Protein AF-A0A496WCM7-F1 (afdb_monomer_lite)

Foldseek 3Di:
DLVCCVVDPLLVLLLVLLVLLLVLLVQCVVCVVPVVSNVVSCVSNVVSVVVNVVSVLSVLPVPDDDPCSVVSVVVVVVVVVVCVVVLVVQQVVLCVVPNPCRNSVSSCVVSVVSNVVSVVVVVD

Radius of gyration: 15.94 Å; chains: 1; bounding box: 38×30×43 Å

Structure (mmCIF, N/CA/C/O backbone):
data_AF-A0A496WCM7-F1
#
_entry.id   AF-A0A496WCM7-F1
#
loop_
_atom_site.group_PDB
_atom_site.id
_atom_site.type_symbol
_atom_site.label_atom_id
_atom_site.label_alt_id
_atom_site.label_comp_id
_atom_site.label_asym_id
_atom_site.label_entity_id
_atom_site.label_seq_id
_atom_site.pdbx_PDB_ins_code
_atom_site.Cartn_x
_atom_site.Cartn_y
_atom_site.Cartn_z
_atom_site.occupancy
_atom_site.B_iso_or_equiv
_atom_site.auth_seq_id
_atom_site.auth_comp_id
_atom_site.auth_asym_id
_atom_site.auth_atom_id
_atom_site.pdbx_PDB_model_num
ATOM 1 N N . VAL A 1 1 ? -5.088 10.799 4.433 1.00 77.31 1 VAL A N 1
ATOM 2 C CA . VAL A 1 1 ? -5.758 9.475 4.399 1.00 77.31 1 VAL A CA 1
ATOM 3 C C . VAL A 1 1 ? -6.848 9.360 5.454 1.00 77.31 1 VAL A C 1
ATOM 5 O O . VAL A 1 1 ? -7.974 9.128 5.047 1.00 77.31 1 VAL A O 1
ATOM 8 N N . GLY A 1 2 ? -6.568 9.598 6.746 1.00 78.38 2 GLY A N 1
ATOM 9 C CA . GLY A 1 2 ? -7.588 9.544 7.815 1.00 78.38 2 GLY A CA 1
ATOM 10 C C . GLY A 1 2 ? -8.866 10.324 7.484 1.00 78.38 2 GLY A C 1
ATOM 11 O O . GLY A 1 2 ? -9.921 9.727 7.353 1.00 78.38 2 GLY A O 1
ATOM 12 N N . TRP A 1 3 ? -8.736 11.605 7.121 1.00 84.94 3 TRP A N 1
ATOM 13 C CA . TRP A 1 3 ? -9.872 12.424 6.668 1.00 84.94 3 TRP A CA 1
ATOM 14 C C . TRP A 1 3 ? -10.697 11.809 5.519 1.00 84.94 3 TRP A C 1
ATOM 16 O O . TRP A 1 3 ? -11.914 11.954 5.477 1.00 84.94 3 TRP A O 1
ATOM 26 N N . ALA A 1 4 ? -10.049 11.122 4.571 1.00 79.12 4 ALA A N 1
ATOM 27 C CA . ALA A 1 4 ? -10.751 10.484 3.459 1.00 79.12 4 ALA A CA 1
ATOM 28 C C . ALA A 1 4 ? -11.490 9.219 3.917 1.00 79.12 4 ALA A C 1
ATOM 30 O O . ALA A 1 4 ? -12.604 8.978 3.469 1.00 79.12 4 ALA A O 1
ATOM 31 N N . VAL A 1 5 ? -10.896 8.441 4.826 1.00 82.19 5 VAL A N 1
ATOM 32 C CA . VAL A 1 5 ? -11.540 7.274 5.450 1.00 82.19 5 VAL A CA 1
ATOM 33 C C . VAL A 1 5 ? -12.747 7.691 6.294 1.00 82.19 5 VAL A C 1
ATOM 35 O O . VAL A 1 5 ? -13.735 6.965 6.318 1.00 82.19 5 VAL A O 1
ATOM 38 N N . ASP A 1 6 ? -12.688 8.866 6.924 1.00 83.25 6 ASP A N 1
ATOM 39 C CA . ASP A 1 6 ? -13.772 9.390 7.759 1.00 83.25 6 ASP A CA 1
ATOM 40 C C . ASP A 1 6 ? -14.943 9.945 6.929 1.00 83.25 6 ASP A C 1
ATOM 42 O O . ASP A 1 6 ? -16.092 9.908 7.369 1.00 83.25 6 ASP A O 1
ATOM 46 N N . ARG A 1 7 ? -14.670 10.473 5.724 1.00 84.38 7 ARG A N 1
ATOM 47 C CA . ARG A 1 7 ? -15.673 11.160 4.886 1.00 84.38 7 ARG A CA 1
ATOM 48 C C . ARG A 1 7 ? -16.230 10.316 3.736 1.00 84.38 7 ARG A C 1
ATOM 50 O O . ARG A 1 7 ? -17.327 10.599 3.258 1.00 84.38 7 ARG A O 1
ATOM 57 N N . PHE A 1 8 ? -15.491 9.312 3.272 1.00 85.25 8 PHE A N 1
ATOM 58 C CA . PHE A 1 8 ? -15.890 8.422 2.178 1.00 85.25 8 PHE A CA 1
ATOM 59 C C . PHE A 1 8 ? -16.061 6.979 2.664 1.00 85.25 8 PHE A C 1
ATOM 61 O O . PHE A 1 8 ? -15.720 6.632 3.790 1.00 85.25 8 PHE A O 1
ATOM 68 N N . ASP A 1 9 ? -16.571 6.100 1.795 1.00 84.12 9 ASP A N 1
ATOM 69 C CA . ASP A 1 9 ? -16.591 4.664 2.081 1.00 84.12 9 ASP A CA 1
ATOM 70 C C . ASP A 1 9 ? -15.156 4.149 2.259 1.00 84.12 9 ASP A C 1
ATOM 72 O O . ASP A 1 9 ? -14.365 4.067 1.314 1.00 84.12 9 ASP A O 1
ATOM 76 N N . ARG A 1 10 ? -14.842 3.779 3.498 1.00 83.81 10 ARG A N 1
ATOM 77 C CA . ARG A 1 10 ? -13.550 3.259 3.944 1.00 83.81 10 ARG A CA 1
ATOM 78 C C . ARG A 1 10 ? -13.001 2.123 3.076 1.00 83.81 10 ARG A C 1
ATOM 80 O O . ARG A 1 10 ? -11.797 2.075 2.836 1.00 83.81 10 ARG A O 1
ATOM 87 N N . HIS A 1 11 ? -13.857 1.238 2.559 1.00 85.06 11 HIS A N 1
ATOM 88 C CA . HIS A 1 11 ? -13.411 0.136 1.706 1.00 85.06 11 HIS A CA 1
ATOM 89 C C . HIS A 1 11 ? -12.994 0.640 0.321 1.00 85.06 11 HIS A C 1
ATOM 91 O O . HIS A 1 11 ? -11.988 0.182 -0.219 1.00 85.06 11 HIS A O 1
ATOM 97 N N . LYS A 1 12 ? -13.699 1.640 -0.222 1.00 86.19 12 LYS A N 1
ATOM 98 C CA . LYS A 1 12 ? -13.326 2.288 -1.491 1.00 86.19 12 LYS A CA 1
ATOM 99 C C . LYS A 1 12 ? -12.037 3.093 -1.356 1.00 86.19 12 LYS A C 1
ATOM 101 O O . LYS A 1 12 ? -11.229 3.090 -2.279 1.00 86.19 12 LYS A O 1
ATOM 106 N N . VAL A 1 13 ? -11.811 3.733 -0.206 1.00 89.31 13 VAL A N 1
ATOM 107 C CA . VAL A 1 13 ? -10.550 4.440 0.075 1.00 89.31 13 VAL A CA 1
ATOM 108 C C . VAL A 1 13 ? -9.376 3.461 0.116 1.00 89.31 13 VAL A C 1
ATOM 110 O O . VAL A 1 13 ? -8.365 3.711 -0.535 1.00 89.31 13 VAL A O 1
ATOM 113 N N . ILE A 1 14 ? -9.516 2.323 0.807 1.00 88.25 14 ILE A N 1
ATOM 114 C CA . ILE A 1 14 ? -8.482 1.273 0.830 1.00 88.25 14 ILE A CA 1
ATOM 115 C C . ILE A 1 14 ? -8.229 0.719 -0.575 1.00 88.25 14 ILE A C 1
ATOM 117 O O . ILE A 1 14 ? -7.074 0.601 -0.978 1.00 88.25 14 ILE A O 1
ATOM 121 N N . ALA A 1 15 ? -9.285 0.421 -1.340 1.00 88.31 15 ALA A N 1
ATOM 122 C CA . ALA A 1 15 ? -9.147 -0.053 -2.715 1.00 88.31 15 ALA A CA 1
ATOM 123 C C . ALA A 1 15 ? -8.423 0.975 -3.602 1.00 88.31 15 ALA A C 1
ATOM 125 O O . ALA A 1 15 ? -7.528 0.608 -4.358 1.00 88.31 15 ALA A O 1
ATOM 126 N N . GLY A 1 16 ? -8.755 2.262 -3.470 1.00 90.50 16 GLY A N 1
ATOM 127 C CA . GLY A 1 16 ? -8.084 3.346 -4.187 1.00 90.50 16 GLY A CA 1
ATOM 128 C C . GLY A 1 16 ? -6.599 3.457 -3.839 1.00 90.50 16 GLY A C 1
ATOM 129 O O . GLY A 1 16 ? -5.774 3.571 -4.740 1.00 90.50 16 GLY A O 1
ATOM 130 N N . LEU A 1 17 ? -6.240 3.360 -2.554 1.00 90.62 17 LEU A N 1
ATOM 131 C CA . LEU A 1 17 ? -4.838 3.355 -2.121 1.00 90.62 17 LEU A CA 1
ATOM 132 C C . LEU A 1 17 ? -4.079 2.147 -2.678 1.00 90.62 17 LEU A C 1
ATOM 134 O O . LEU A 1 17 ? -2.998 2.318 -3.227 1.00 90.62 17 LEU A O 1
ATOM 138 N N . ALA A 1 18 ? -4.663 0.949 -2.613 1.00 88.19 18 ALA A N 1
ATOM 139 C CA . ALA A 1 18 ? -4.041 -0.257 -3.154 1.00 88.19 18 ALA A CA 1
ATOM 140 C C . ALA A 1 18 ? -3.838 -0.174 -4.681 1.00 88.19 18 ALA A C 1
ATOM 142 O O . ALA A 1 18 ? -2.773 -0.533 -5.183 1.00 88.19 18 ALA A O 1
ATOM 143 N N . LEU A 1 19 ? -4.810 0.373 -5.422 1.00 89.12 19 LEU A N 1
ATOM 144 C CA . LEU A 1 19 ? -4.671 0.627 -6.861 1.00 89.12 19 LEU A CA 1
ATOM 145 C C . LEU A 1 19 ? -3.568 1.648 -7.161 1.00 89.12 19 LEU A C 1
ATOM 147 O O . LEU A 1 19 ? -2.755 1.433 -8.059 1.00 89.12 19 LEU A O 1
ATOM 151 N N . LEU A 1 20 ? -3.505 2.742 -6.401 1.00 91.00 20 LEU A N 1
ATOM 152 C CA . LEU A 1 20 ? -2.449 3.743 -6.549 1.00 91.00 20 LEU A CA 1
ATOM 153 C C . LEU A 1 20 ? -1.065 3.158 -6.226 1.00 91.00 20 LEU A C 1
ATOM 155 O O . LEU A 1 20 ? -0.103 3.479 -6.924 1.00 91.00 20 LEU A O 1
ATOM 159 N N . SER A 1 21 ? -0.959 2.253 -5.249 1.00 88.25 21 SER A N 1
ATOM 160 C CA . SER A 1 21 ? 0.273 1.502 -4.984 1.00 88.25 21 SER A CA 1
ATOM 161 C C . SER A 1 21 ? 0.677 0.645 -6.187 1.00 88.25 21 SER A C 1
ATOM 163 O O . SER A 1 21 ? 1.830 0.726 -6.607 1.00 88.25 21 SER A O 1
ATOM 165 N N . MET A 1 22 ? -0.253 -0.084 -6.819 1.00 86.88 22 MET A N 1
ATOM 166 C CA . MET A 1 22 ? 0.041 -0.855 -8.044 1.00 86.88 22 MET A CA 1
ATOM 167 C C . MET A 1 22 ? 0.548 0.043 -9.178 1.00 86.88 22 MET A C 1
ATOM 169 O O . MET A 1 22 ? 1.558 -0.265 -9.813 1.00 86.88 22 MET A O 1
ATOM 173 N N . ILE A 1 23 ? -0.118 1.181 -9.401 1.00 89.06 23 ILE A N 1
ATOM 174 C CA . ILE A 1 23 ? 0.289 2.165 -10.413 1.00 89.06 23 ILE A CA 1
ATOM 175 C C . ILE A 1 23 ? 1.692 2.694 -10.103 1.00 89.06 23 ILE A C 1
ATOM 177 O O . ILE A 1 23 ? 2.517 2.795 -11.010 1.00 89.06 23 ILE A O 1
ATOM 181 N N . SER A 1 24 ? 1.992 2.978 -8.833 1.00 87.25 24 SER A N 1
ATOM 182 C CA . SER A 1 24 ? 3.313 3.463 -8.427 1.00 87.25 24 SER A CA 1
ATOM 183 C C . SER A 1 24 ? 4.420 2.443 -8.697 1.00 87.25 24 SER A C 1
ATOM 185 O O . SER A 1 24 ? 5.496 2.826 -9.147 1.00 87.25 24 SER A O 1
ATOM 187 N N . THR A 1 25 ? 4.157 1.142 -8.525 1.00 85.12 25 THR A N 1
ATOM 188 C CA . THR A 1 25 ? 5.142 0.094 -8.824 1.00 85.12 25 THR A CA 1
ATOM 189 C C . THR A 1 25 ? 5.446 0.005 -10.319 1.00 85.12 25 THR A C 1
ATOM 191 O O . THR A 1 25 ? 6.607 -0.122 -10.706 1.00 85.12 25 THR A O 1
ATOM 194 N N . VAL A 1 26 ? 4.425 0.127 -11.172 1.00 84.62 26 VAL A N 1
ATOM 195 C CA . VAL A 1 26 ? 4.618 0.169 -12.632 1.00 84.62 26 VAL A CA 1
ATOM 196 C C . VAL A 1 26 ? 5.354 1.448 -13.039 1.00 84.62 26 VAL A C 1
ATOM 198 O O . VAL A 1 26 ? 6.321 1.394 -13.798 1.00 84.62 26 VAL A O 1
ATOM 201 N N . ALA A 1 27 ? 4.953 2.595 -12.487 1.00 86.12 27 ALA A N 1
ATOM 202 C CA . ALA A 1 27 ? 5.605 3.876 -12.736 1.00 86.12 27 ALA A CA 1
ATOM 203 C C . ALA A 1 27 ? 7.080 3.867 -12.304 1.00 86.12 27 ALA A C 1
ATOM 205 O O . ALA A 1 27 ? 7.917 4.462 -12.983 1.00 86.12 27 ALA A O 1
ATOM 206 N N . MET A 1 28 ? 7.417 3.160 -11.221 1.00 84.19 28 MET A N 1
ATOM 207 C CA . MET A 1 28 ? 8.791 3.008 -10.741 1.00 84.19 28 MET A CA 1
ATOM 208 C C . MET A 1 28 ? 9.655 2.289 -11.780 1.00 84.19 28 MET A C 1
ATOM 210 O O . MET A 1 28 ? 10.749 2.755 -12.088 1.00 84.19 28 MET A O 1
ATOM 214 N N . HIS A 1 29 ? 9.141 1.205 -12.370 1.00 81.19 29 HIS A N 1
ATOM 215 C CA . HIS A 1 29 ? 9.847 0.467 -13.419 1.00 81.19 29 HIS A CA 1
ATOM 216 C C . HIS A 1 29 ? 10.096 1.333 -14.665 1.00 81.19 29 HIS A C 1
ATOM 218 O O . HIS A 1 29 ? 11.199 1.340 -15.205 1.00 81.19 29 HIS A O 1
ATOM 224 N N . LEU A 1 30 ? 9.101 2.123 -15.083 1.00 84.06 30 LEU A N 1
ATOM 225 C CA . LEU A 1 30 ? 9.222 3.023 -16.240 1.00 84.06 30 LEU A CA 1
ATOM 226 C C . LEU A 1 30 ? 10.166 4.210 -15.989 1.00 84.06 30 LEU A C 1
ATOM 228 O O . LEU A 1 30 ? 10.768 4.735 -16.924 1.00 84.06 30 LEU A O 1
ATOM 232 N N . SER A 1 31 ? 10.311 4.629 -14.731 1.00 86.38 31 SER A N 1
ATOM 233 C CA . SER A 1 31 ? 11.085 5.817 -14.347 1.00 86.38 31 SER A CA 1
ATOM 234 C C . SER A 1 31 ? 12.543 5.515 -14.003 1.00 86.38 31 SER A C 1
ATOM 236 O O . SER A 1 31 ? 13.268 6.424 -13.607 1.00 86.38 31 SER A O 1
ATOM 238 N N . ILE A 1 32 ? 13.002 4.268 -14.161 1.00 82.25 32 ILE A N 1
ATOM 239 C CA . ILE A 1 32 ? 14.329 3.829 -13.699 1.00 82.25 32 ILE A CA 1
ATOM 240 C C . ILE A 1 32 ? 15.494 4.609 -14.338 1.00 82.25 32 ILE A C 1
ATOM 242 O O . ILE A 1 32 ? 16.534 4.780 -13.714 1.00 82.25 32 ILE A O 1
ATOM 246 N N . ASN A 1 33 ? 15.297 5.144 -15.548 1.00 87.31 33 ASN A N 1
ATOM 247 C CA . ASN A 1 33 ? 16.295 5.935 -16.279 1.00 87.31 33 ASN A CA 1
ATOM 248 C C . ASN A 1 33 ? 16.231 7.449 -15.982 1.00 87.31 33 ASN A C 1
ATOM 250 O O . ASN A 1 33 ? 17.056 8.209 -16.481 1.00 87.31 33 ASN A O 1
ATOM 254 N N . GLN A 1 34 ? 15.242 7.911 -15.211 1.00 90.19 34 GLN A N 1
ATOM 255 C CA . GLN A 1 34 ? 14.961 9.327 -14.949 1.00 90.19 34 GLN A CA 1
ATOM 256 C C . GLN A 1 34 ? 14.972 9.573 -13.436 1.00 90.19 34 GLN A C 1
ATOM 258 O O . GLN A 1 34 ? 13.944 9.479 -12.768 1.00 90.19 34 GLN A O 1
ATOM 263 N N . GLN A 1 35 ? 16.138 9.906 -12.883 1.00 88.44 35 GLN A N 1
ATOM 264 C CA . GLN A 1 35 ? 16.368 9.934 -11.432 1.00 88.44 35 GLN A CA 1
ATOM 265 C C . GLN A 1 35 ? 15.405 10.857 -10.661 1.00 88.44 35 GLN A C 1
ATOM 267 O O . GLN A 1 35 ? 14.890 10.476 -9.612 1.00 88.44 35 GLN A O 1
ATOM 272 N N . TRP A 1 36 ? 15.095 12.039 -11.201 1.00 92.44 36 TRP A N 1
ATOM 273 C CA . TRP A 1 36 ? 14.119 12.950 -10.592 1.0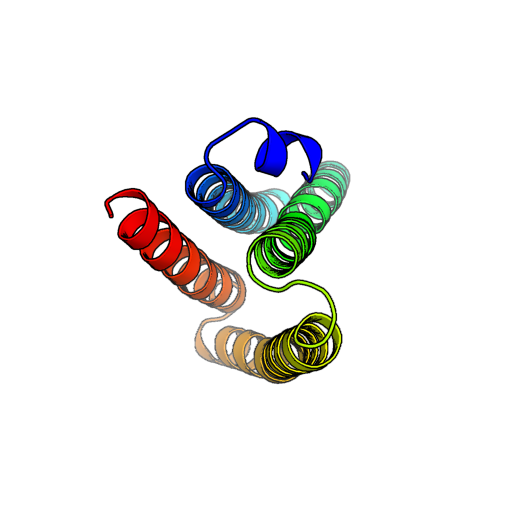0 92.44 36 TRP A CA 1
ATOM 274 C C . TRP A 1 36 ? 12.705 12.353 -10.547 1.00 92.44 36 TRP A C 1
ATOM 276 O O . TRP A 1 36 ? 12.023 12.419 -9.524 1.00 92.44 36 TRP A O 1
ATOM 286 N N . LEU A 1 37 ? 12.275 11.735 -11.650 1.00 89.06 37 LEU A N 1
ATOM 287 C CA . LEU A 1 37 ? 10.959 11.111 -11.747 1.00 89.06 37 LEU A CA 1
ATOM 288 C C . LEU A 1 37 ? 10.858 9.900 -10.813 1.00 89.06 37 LEU A C 1
ATOM 290 O O . LEU A 1 37 ? 9.840 9.723 -10.149 1.00 89.06 37 LEU A O 1
ATOM 294 N N . LEU A 1 38 ? 11.935 9.120 -10.698 1.00 88.44 38 LEU A N 1
ATOM 295 C CA . LEU A 1 38 ? 12.024 8.005 -9.764 1.00 88.44 38 LEU A CA 1
ATOM 296 C C . LEU A 1 38 ? 11.822 8.464 -8.314 1.00 88.44 38 LEU A C 1
ATOM 298 O O . LEU A 1 38 ? 11.018 7.865 -7.607 1.00 88.44 38 LEU A O 1
ATOM 302 N N . TYR A 1 39 ? 12.480 9.540 -7.871 1.00 91.12 39 TYR A N 1
ATOM 303 C CA . TYR A 1 39 ? 12.285 10.057 -6.510 1.00 91.12 39 TYR A CA 1
ATOM 304 C C . TYR A 1 39 ? 10.852 10.507 -6.250 1.00 91.12 39 TYR A C 1
ATOM 306 O O . TYR A 1 39 ? 10.304 10.216 -5.187 1.00 91.12 39 TYR A O 1
ATOM 314 N N . LEU A 1 40 ? 10.224 11.168 -7.222 1.00 91.50 40 LEU A N 1
ATOM 315 C CA . LEU A 1 40 ? 8.830 11.582 -7.106 1.00 91.50 40 LEU A CA 1
ATOM 316 C C . LEU A 1 40 ? 7.893 10.371 -7.001 1.00 91.50 40 LEU A C 1
ATOM 318 O O . LEU A 1 40 ? 7.012 10.343 -6.142 1.00 91.50 40 LEU A O 1
ATOM 322 N N . VAL A 1 41 ? 8.117 9.344 -7.823 1.00 90.00 41 VAL A N 1
ATOM 323 C CA . VAL A 1 41 ? 7.343 8.097 -7.774 1.00 90.00 41 VAL A CA 1
ATOM 324 C C . VAL A 1 41 ? 7.558 7.357 -6.456 1.00 90.00 41 VAL A C 1
ATOM 326 O O . VAL A 1 41 ? 6.586 6.885 -5.876 1.00 90.00 41 VAL A O 1
ATOM 329 N N . LEU A 1 42 ? 8.788 7.285 -5.945 1.00 88.75 42 LEU A N 1
ATOM 330 C CA . LEU A 1 42 ? 9.083 6.658 -4.654 1.00 88.75 42 LEU A CA 1
ATOM 331 C C . LEU A 1 42 ? 8.445 7.422 -3.490 1.00 88.75 42 LEU A C 1
ATOM 333 O O . LEU A 1 42 ? 7.887 6.803 -2.587 1.00 88.75 42 LEU A O 1
ATOM 337 N N . PHE A 1 43 ? 8.474 8.756 -3.526 1.00 91.19 43 PHE A N 1
ATOM 338 C CA . PHE A 1 43 ? 7.841 9.598 -2.513 1.00 91.19 43 PHE A CA 1
ATOM 339 C C . PHE A 1 43 ? 6.322 9.390 -2.483 1.00 91.19 43 PHE A C 1
ATOM 341 O O . PHE A 1 43 ? 5.744 9.102 -1.432 1.00 91.19 43 PHE A O 1
ATOM 348 N N . VAL A 1 44 ? 5.672 9.480 -3.647 1.00 89.94 44 VAL A N 1
ATOM 349 C CA . VAL A 1 44 ? 4.218 9.307 -3.761 1.00 89.94 44 VAL A CA 1
ATOM 350 C C . VAL A 1 44 ? 3.819 7.859 -3.477 1.00 89.94 44 VAL A C 1
ATOM 352 O O . VAL A 1 44 ? 2.919 7.617 -2.677 1.00 89.94 44 VAL A O 1
ATOM 355 N N . GLY A 1 45 ? 4.502 6.890 -4.086 1.00 88.00 45 GLY A N 1
ATOM 356 C CA . GLY A 1 45 ? 4.236 5.462 -3.921 1.00 88.00 45 GLY A CA 1
ATOM 357 C C . GLY A 1 45 ? 4.445 4.987 -2.485 1.00 88.00 45 GLY A C 1
ATOM 358 O O . GLY A 1 45 ? 3.602 4.267 -1.945 1.00 88.00 45 GLY A O 1
ATOM 359 N N . GLY A 1 46 ? 5.507 5.455 -1.825 1.00 86.31 46 GLY A N 1
ATOM 360 C CA . GLY A 1 46 ? 5.755 5.197 -0.408 1.00 86.31 46 GLY A CA 1
ATOM 361 C C . GLY A 1 46 ? 4.643 5.760 0.477 1.00 86.31 46 GLY A C 1
ATOM 362 O O . GLY A 1 46 ? 4.081 5.031 1.297 1.00 86.31 46 GLY A O 1
ATOM 363 N N . GLY A 1 47 ? 4.256 7.022 0.259 1.00 88.25 47 GLY A N 1
ATOM 364 C CA . GLY A 1 47 ? 3.177 7.670 1.010 1.00 88.25 47 GLY A CA 1
ATOM 365 C C . GLY A 1 47 ? 1.814 6.996 0.829 1.00 88.25 47 GLY A C 1
ATOM 366 O O . GLY A 1 47 ? 1.084 6.800 1.801 1.00 88.25 47 GLY A O 1
ATOM 367 N N . VAL A 1 48 ? 1.475 6.590 -0.396 1.00 88.94 48 VAL A N 1
ATOM 368 C CA . VAL A 1 48 ? 0.229 5.867 -0.700 1.00 88.94 48 VAL A CA 1
ATOM 369 C C . VAL A 1 48 ? 0.210 4.495 -0.028 1.00 88.94 48 VAL A C 1
ATOM 371 O O . 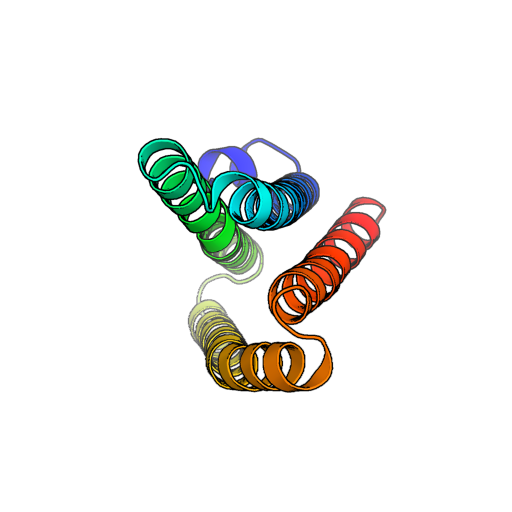VAL A 1 48 ? -0.790 4.134 0.596 1.00 88.94 48 VAL A O 1
ATOM 374 N N . THR A 1 49 ? 1.322 3.761 -0.093 1.00 85.88 49 THR A N 1
ATOM 375 C CA . THR A 1 49 ? 1.431 2.413 0.483 1.00 85.88 49 THR A CA 1
ATOM 376 C C . THR A 1 49 ? 1.318 2.453 2.007 1.00 85.88 49 THR A C 1
ATOM 378 O O . THR A 1 49 ? 0.527 1.710 2.587 1.00 85.88 49 THR A O 1
ATOM 381 N N . TYR A 1 50 ? 2.001 3.394 2.667 1.00 87.81 50 TYR A N 1
ATOM 382 C CA . TYR A 1 50 ? 1.815 3.636 4.105 1.00 87.81 50 TYR A CA 1
ATOM 383 C C . TYR A 1 50 ? 0.427 4.196 4.446 1.00 87.81 50 TYR A C 1
ATOM 385 O O . TYR A 1 50 ? -0.069 3.999 5.555 1.00 87.81 50 TYR A O 1
ATOM 393 N N . GLY A 1 51 ? -0.257 4.833 3.496 1.00 87.75 51 GLY A N 1
ATOM 394 C CA . GLY A 1 51 ? -1.650 5.237 3.657 1.00 87.75 51 GLY A CA 1
ATOM 395 C C . GLY A 1 51 ? -2.573 4.061 3.992 1.00 87.75 51 GLY A C 1
ATOM 396 O O . GLY A 1 51 ? -3.502 4.227 4.784 1.00 87.75 51 GLY A O 1
ATOM 397 N N . VAL A 1 52 ? -2.304 2.861 3.463 1.00 87.31 52 VAL A N 1
ATOM 398 C CA . VAL A 1 52 ? -3.083 1.648 3.777 1.00 87.31 52 VAL A CA 1
ATOM 399 C C . VAL A 1 52 ? -2.992 1.305 5.267 1.00 87.31 52 VAL A C 1
ATOM 401 O O . VAL A 1 52 ? -4.007 0.963 5.875 1.00 87.31 52 VAL A O 1
ATOM 404 N N . TYR A 1 53 ? -1.817 1.478 5.879 1.00 88.88 53 TYR A N 1
ATOM 405 C CA . TYR A 1 53 ? -1.619 1.296 7.320 1.00 88.88 53 TYR A CA 1
ATOM 406 C C . TYR A 1 53 ? -2.479 2.272 8.132 1.00 88.88 53 TYR A C 1
ATOM 408 O O . TYR A 1 53 ? -3.219 1.858 9.025 1.00 88.88 53 TYR A O 1
ATOM 416 N N . THR A 1 54 ? -2.458 3.562 7.773 1.00 90.12 54 THR A N 1
ATOM 417 C CA . THR A 1 54 ? -3.300 4.576 8.429 1.00 90.12 54 THR A CA 1
ATOM 418 C C . THR A 1 54 ? -4.786 4.248 8.295 1.00 90.12 54 THR A C 1
ATOM 420 O O . THR A 1 54 ? -5.521 4.336 9.275 1.00 90.12 54 THR A O 1
ATOM 423 N N . ALA A 1 55 ? -5.236 3.838 7.106 1.00 88.62 55 ALA A N 1
ATOM 424 C CA . ALA A 1 55 ? -6.624 3.441 6.897 1.00 88.62 55 ALA A CA 1
ATOM 425 C C . ALA A 1 55 ? -7.002 2.212 7.741 1.00 88.62 55 ALA A C 1
ATOM 427 O O . ALA A 1 55 ? -8.069 2.197 8.354 1.00 88.62 55 ALA A O 1
ATOM 428 N N . GLY A 1 56 ? -6.117 1.214 7.825 1.00 88.19 56 GLY A N 1
ATOM 429 C CA . GLY A 1 56 ? -6.299 0.023 8.656 1.00 88.19 56 GLY A CA 1
ATOM 430 C C . GLY A 1 56 ? -6.483 0.356 10.137 1.00 88.19 56 GLY A C 1
ATOM 431 O O . GLY A 1 56 ? -7.434 -0.125 10.754 1.00 88.19 56 GLY A O 1
ATOM 432 N N . LEU A 1 57 ? -5.644 1.243 10.681 1.00 88.81 57 LEU A N 1
ATOM 433 C CA . LEU A 1 57 ? -5.779 1.725 12.059 1.00 88.81 57 LEU A CA 1
ATOM 434 C C . LEU A 1 57 ? -7.097 2.473 12.291 1.00 88.81 57 LEU A C 1
ATOM 436 O O . LEU A 1 57 ? -7.765 2.228 13.297 1.00 88.81 57 LEU A O 1
ATOM 440 N N . SER A 1 58 ? -7.520 3.327 11.354 1.00 89.31 58 SER A N 1
ATOM 441 C CA . SER A 1 58 ? -8.829 3.992 11.433 1.00 89.31 58 SER A CA 1
ATOM 442 C C . SER A 1 58 ? -9.982 2.978 11.476 1.00 89.31 58 SER A C 1
ATOM 444 O O . SER A 1 58 ? -10.884 3.110 12.303 1.00 89.31 58 SER A O 1
ATOM 446 N N . LEU A 1 59 ? -9.951 1.924 10.647 1.00 86.81 59 LEU A N 1
ATOM 447 C CA . LEU A 1 59 ? -10.957 0.849 10.701 1.00 86.81 59 LEU A CA 1
ATOM 448 C C . LEU A 1 59 ? -10.951 0.1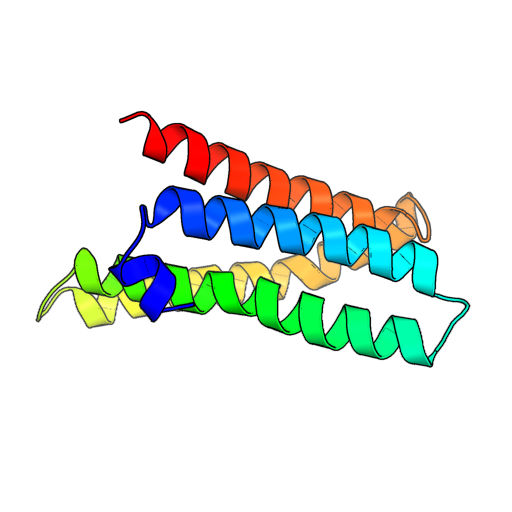00 12.031 1.00 86.81 59 LEU A C 1
ATOM 450 O O . LEU A 1 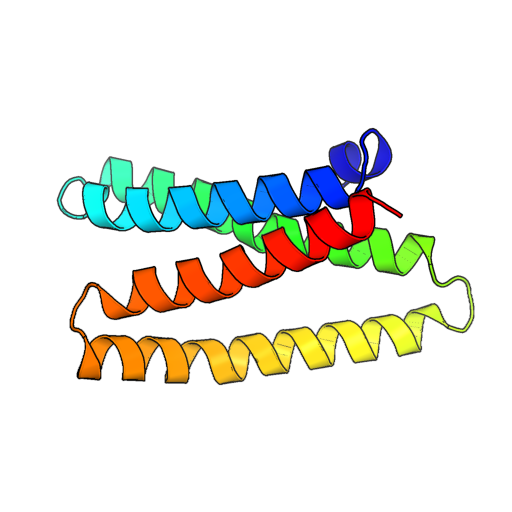59 ? -12.016 -0.249 12.547 1.00 86.81 59 LEU A O 1
ATOM 454 N N . LEU A 1 60 ? -9.762 -0.167 12.565 1.00 89.56 60 LEU A N 1
ATOM 455 C CA . LEU A 1 60 ? -9.597 -0.855 13.836 1.00 89.56 60 LEU A CA 1
ATOM 456 C C . LEU A 1 60 ? -10.234 -0.053 14.974 1.00 89.56 60 LEU A C 1
ATOM 458 O O . LEU A 1 60 ? -11.006 -0.609 15.757 1.00 89.56 60 LEU A O 1
ATOM 462 N N . GLY A 1 61 ? -9.978 1.258 14.997 1.00 86.75 61 GLY A N 1
ATOM 463 C CA . GLY A 1 61 ? -10.528 2.170 15.995 1.00 86.75 61 GLY A CA 1
ATOM 464 C C . GLY A 1 61 ? -12.041 2.369 15.893 1.00 86.75 61 GLY A C 1
ATOM 465 O O . GLY A 1 61 ? -12.701 2.559 16.911 1.00 86.75 61 GLY A O 1
ATOM 466 N N . MET A 1 62 ? -12.617 2.255 14.691 1.00 85.69 62 MET A N 1
ATOM 467 C CA . MET A 1 62 ? -14.075 2.253 14.514 1.00 85.69 62 MET A CA 1
ATOM 468 C C . MET A 1 62 ? -14.732 0.959 15.016 1.00 85.69 62 MET A C 1
ATOM 470 O O . MET A 1 62 ? -15.880 0.987 15.456 1.00 85.69 62 MET A O 1
ATOM 474 N N . ARG A 1 63 ? -14.036 -0.183 14.925 1.00 86.00 63 ARG A N 1
ATOM 475 C CA . ARG A 1 63 ? -14.611 -1.504 15.229 1.00 86.00 63 ARG A CA 1
ATOM 476 C C . ARG A 1 63 ? -14.462 -1.921 16.690 1.00 86.00 63 ARG A C 1
ATOM 478 O O . ARG A 1 63 ? -15.329 -2.628 17.197 1.00 86.00 63 ARG A O 1
ATOM 485 N N . PHE A 1 64 ? -13.380 -1.526 17.352 1.00 87.44 64 PHE A N 1
ATOM 486 C CA . PHE A 1 64 ? -13.098 -1.902 18.735 1.00 87.44 64 PHE A CA 1
ATOM 487 C C . PHE A 1 64 ? -12.994 -0.652 19.609 1.00 87.44 64 PHE A C 1
ATOM 489 O O . PHE A 1 64 ? -12.249 0.268 19.290 1.00 87.44 64 PHE A O 1
ATOM 496 N N . GLN A 1 65 ? -13.709 -0.629 20.737 1.00 82.00 65 GLN A N 1
ATOM 497 C CA . GLN A 1 65 ? -13.619 0.448 21.727 1.00 82.00 65 GLN A CA 1
ATOM 498 C C . GLN A 1 65 ? -13.165 -0.083 23.099 1.00 82.00 65 GLN A C 1
ATOM 500 O O . GLN A 1 65 ? -13.403 -1.242 23.445 1.00 82.00 65 GLN A O 1
ATOM 505 N N . HIS A 1 66 ? -12.526 0.791 23.887 1.00 73.88 66 HIS A N 1
ATOM 506 C CA . HIS A 1 66 ? -12.165 0.599 25.300 1.00 73.88 66 HIS A CA 1
ATOM 507 C C . HIS A 1 66 ? -11.222 -0.591 25.578 1.00 73.88 66 HIS A C 1
ATOM 509 O O . HIS A 1 66 ? -10.010 -0.430 25.482 1.00 73.88 66 HIS A O 1
ATOM 515 N N . GLN A 1 67 ? -11.734 -1.776 25.926 1.00 73.75 67 GLN A N 1
ATOM 516 C CA . GLN A 1 67 ? -10.899 -2.917 26.349 1.00 73.75 67 GLN A CA 1
ATOM 517 C C . GLN A 1 67 ? -10.357 -3.756 25.178 1.00 73.75 67 GLN A C 1
ATOM 519 O O . GLN A 1 67 ? -9.277 -4.331 25.281 1.00 73.75 67 GLN A O 1
ATOM 524 N N . GLY A 1 68 ? -11.062 -3.800 24.041 1.00 84.94 68 GLY A N 1
ATOM 525 C CA . GLY A 1 68 ? -10.649 -4.606 22.881 1.00 84.94 68 GLY A CA 1
ATOM 526 C C . GLY A 1 68 ? -9.571 -3.957 22.005 1.00 84.94 68 GLY A C 1
ATOM 527 O O . GLY A 1 68 ? -8.916 -4.647 21.228 1.00 84.94 68 GLY A O 1
ATOM 528 N N . MET A 1 69 ? -9.364 -2.642 22.134 1.00 88.50 69 MET A N 1
ATOM 529 C CA . MET A 1 69 ? -8.471 -1.854 21.272 1.00 88.50 69 MET A CA 1
ATOM 530 C C . MET A 1 69 ? -7.010 -2.296 21.367 1.00 88.50 69 MET A C 1
ATOM 532 O O . MET A 1 69 ? -6.361 -2.482 20.342 1.00 88.50 69 MET A O 1
ATOM 536 N N . ALA A 1 70 ? -6.497 -2.507 22.583 1.00 90.00 70 ALA A N 1
ATOM 537 C CA . ALA A 1 70 ? -5.098 -2.882 22.786 1.00 90.00 70 ALA A CA 1
ATOM 538 C C . ALA A 1 70 ? -4.781 -4.257 22.171 1.00 90.00 70 ALA A C 1
ATOM 540 O O . ALA A 1 70 ? -3.794 -4.401 21.453 1.00 90.00 70 ALA A O 1
ATOM 541 N N . SER A 1 71 ? -5.655 -5.246 22.393 1.00 90.81 71 SER A N 1
ATOM 542 C CA . SER A 1 71 ? -5.514 -6.588 21.811 1.00 90.81 71 SER A CA 1
ATOM 543 C C . SER A 1 71 ? -5.653 -6.563 20.287 1.00 90.81 71 SER A C 1
ATOM 545 O O . SER A 1 71 ? -4.838 -7.160 19.583 1.00 90.81 71 SER A O 1
ATOM 547 N N . ALA A 1 72 ? -6.629 -5.816 19.763 1.00 91.62 72 ALA A N 1
ATOM 548 C CA . ALA A 1 72 ? -6.822 -5.672 18.326 1.00 91.62 72 ALA A CA 1
ATOM 549 C C . ALA A 1 72 ? -5.613 -4.995 17.655 1.00 91.62 72 ALA A C 1
ATOM 551 O O . ALA A 1 72 ? -5.177 -5.431 16.590 1.00 91.62 72 ALA A O 1
ATOM 552 N N . ASN A 1 73 ? -5.034 -3.968 18.290 1.00 91.56 73 ASN A N 1
ATOM 553 C CA . ASN A 1 73 ? -3.837 -3.294 17.789 1.00 91.56 73 ASN A CA 1
ATOM 554 C C . ASN A 1 73 ? -2.609 -4.207 17.836 1.00 91.56 73 ASN A C 1
ATOM 556 O O . ASN A 1 73 ? -1.838 -4.234 16.884 1.00 91.56 73 ASN A O 1
ATOM 560 N N . ALA A 1 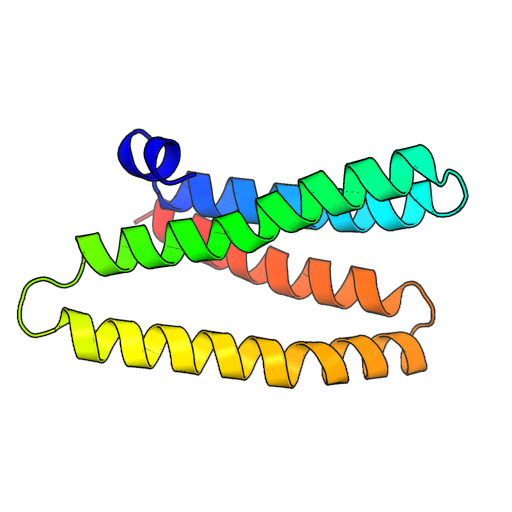74 ? -2.454 -5.006 18.894 1.00 93.44 74 ALA A N 1
ATOM 561 C CA . ALA A 1 74 ? -1.389 -6.002 18.964 1.00 93.44 74 ALA A CA 1
ATOM 562 C C . ALA A 1 74 ? -1.493 -7.020 17.816 1.00 93.44 74 ALA A C 1
ATOM 564 O O . ALA A 1 74 ? -0.506 -7.264 17.128 1.00 93.44 74 ALA A O 1
ATOM 565 N N . ALA A 1 75 ? -2.691 -7.548 17.544 1.00 93.94 75 ALA A N 1
ATOM 566 C CA . ALA A 1 75 ? -2.915 -8.453 16.416 1.00 93.94 75 ALA A CA 1
ATOM 567 C C . ALA A 1 75 ? -2.640 -7.775 15.060 1.00 93.94 75 ALA A C 1
ATOM 569 O O . ALA A 1 75 ? -2.064 -8.392 14.160 1.00 93.94 75 ALA A O 1
ATOM 570 N N . PHE A 1 76 ? -3.015 -6.501 14.917 1.00 92.44 76 PHE A N 1
ATOM 571 C CA . PHE A 1 76 ? -2.747 -5.713 13.715 1.00 92.44 76 PHE A CA 1
ATOM 572 C C . PHE A 1 76 ? -1.245 -5.528 13.475 1.00 92.44 76 PHE A C 1
ATOM 574 O O . PHE A 1 76 ? -0.766 -5.835 12.386 1.00 92.44 76 PHE A O 1
ATOM 581 N N . VAL A 1 77 ? -0.495 -5.109 14.497 1.00 93.50 77 VAL A N 1
ATOM 582 C CA . VAL A 1 77 ? 0.965 -4.958 14.423 1.00 93.50 77 VAL A CA 1
ATOM 583 C C . VAL A 1 77 ? 1.640 -6.303 14.161 1.00 93.50 77 VAL A C 1
ATOM 585 O O . VAL A 1 77 ? 2.481 -6.382 13.279 1.00 93.50 77 VAL A O 1
ATOM 588 N N . MET A 1 78 ? 1.235 -7.386 14.832 1.00 95.88 78 MET A N 1
ATOM 589 C CA . MET A 1 78 ? 1.783 -8.722 14.554 1.00 95.88 78 MET A CA 1
ATOM 590 C C . MET A 1 78 ? 1.576 -9.134 13.093 1.00 95.88 78 MET A C 1
ATOM 592 O O . MET A 1 78 ? 2.490 -9.658 12.464 1.00 95.88 78 MET A O 1
ATOM 596 N N . THR A 1 79 ? 0.392 -8.867 12.537 1.00 92.81 79 THR A N 1
ATOM 597 C CA . THR A 1 79 ? 0.098 -9.155 11.125 1.00 92.81 79 THR A CA 1
ATOM 598 C C . THR A 1 79 ? 0.949 -8.287 10.197 1.00 92.81 79 THR A C 1
ATOM 600 O O . THR A 1 79 ? 1.461 -8.780 9.193 1.00 92.81 79 THR A O 1
ATOM 603 N N . TRP A 1 80 ? 1.124 -7.007 10.539 1.00 91.56 80 TRP A N 1
ATOM 604 C CA . TRP A 1 80 ? 1.992 -6.091 9.805 1.00 91.56 80 TRP A CA 1
ATOM 605 C C . TRP A 1 80 ? 3.434 -6.599 9.777 1.00 91.56 80 TRP A C 1
ATOM 607 O O . TRP A 1 80 ? 3.996 -6.749 8.696 1.00 91.56 80 TRP A O 1
ATOM 617 N N . GLU A 1 81 ? 3.991 -6.957 10.935 1.00 94.50 81 GLU A N 1
ATOM 618 C CA . GLU A 1 81 ? 5.360 -7.466 11.044 1.00 94.50 81 GLU A CA 1
ATOM 619 C C . GLU A 1 81 ? 5.548 -8.814 10.338 1.00 94.50 81 GLU A C 1
ATOM 621 O O . GLU A 1 81 ? 6.564 -9.047 9.691 1.00 94.50 81 GLU A O 1
ATOM 626 N N . MET A 1 82 ? 4.553 -9.703 10.358 1.00 95.31 82 MET A N 1
ATOM 627 C CA . MET A 1 82 ? 4.611 -10.916 9.531 1.00 95.31 82 MET A CA 1
ATOM 628 C C . MET A 1 82 ? 4.683 -10.579 8.036 1.00 95.31 82 MET A C 1
ATOM 630 O O . MET A 1 82 ? 5.429 -11.215 7.286 1.00 95.31 82 MET A O 1
ATOM 634 N N . GLY A 1 83 ? 3.934 -9.566 7.596 1.00 90.69 83 GLY A N 1
ATOM 635 C CA . GLY A 1 83 ? 3.982 -9.062 6.226 1.00 90.69 83 GLY A CA 1
ATOM 636 C C . GLY A 1 83 ? 5.341 -8.459 5.864 1.00 90.69 83 GLY A C 1
ATOM 637 O O . GLY A 1 83 ? 5.876 -8.768 4.802 1.00 90.69 83 GLY A O 1
ATOM 638 N N . THR A 1 84 ? 5.934 -7.645 6.742 1.00 90.19 84 THR A N 1
ATOM 639 C CA . THR A 1 84 ? 7.257 -7.039 6.505 1.00 90.19 84 THR A CA 1
ATOM 640 C C . THR A 1 84 ? 8.362 -8.097 6.488 1.00 90.19 84 THR A C 1
ATOM 642 O O . THR A 1 84 ? 9.196 -8.088 5.580 1.00 90.19 84 THR A O 1
ATOM 645 N N . MET A 1 85 ? 8.329 -9.055 7.423 1.00 94.94 85 MET A N 1
ATOM 646 C CA . MET A 1 85 ? 9.291 -10.159 7.501 1.00 94.94 85 MET A CA 1
ATOM 647 C C . MET A 1 85 ? 9.225 -11.076 6.278 1.00 94.94 85 MET A C 1
ATOM 649 O O . MET A 1 85 ? 10.265 -11.501 5.779 1.00 94.94 85 MET A O 1
ATOM 653 N N . SER A 1 86 ? 8.023 -11.391 5.786 1.00 93.88 86 SER A N 1
ATOM 654 C CA . SER A 1 86 ? 7.846 -12.266 4.617 1.00 93.88 86 SER A CA 1
ATOM 655 C C . SER A 1 86 ? 8.027 -11.540 3.281 1.00 93.88 86 SER A C 1
ATOM 657 O O . SER A 1 86 ? 8.500 -12.141 2.316 1.00 93.88 86 SER A O 1
ATOM 659 N N . GLY A 1 87 ? 7.706 -10.245 3.216 1.00 90.38 87 GLY A N 1
ATOM 660 C CA . GLY A 1 87 ? 7.725 -9.463 1.982 1.00 90.38 87 GLY A CA 1
ATOM 661 C C . GLY A 1 87 ? 9.106 -9.372 1.334 1.00 90.38 87 GLY A C 1
ATOM 662 O O . GLY A 1 87 ? 9.219 -9.568 0.126 1.00 90.38 87 GLY A O 1
ATOM 663 N N . GLY A 1 88 ? 10.157 -9.131 2.126 1.00 90.94 88 GLY A N 1
ATOM 664 C CA . GLY A 1 88 ? 11.537 -9.048 1.632 1.00 90.94 88 GLY A CA 1
ATOM 665 C C . GLY A 1 88 ? 12.010 -10.336 0.939 1.00 90.94 88 GLY A C 1
ATOM 666 O O . GLY A 1 88 ? 12.346 -10.283 -0.244 1.00 90.94 88 GLY A O 1
ATOM 667 N N . PRO A 1 89 ? 11.993 -11.497 1.624 1.00 94.44 89 PRO A N 1
ATOM 668 C CA . PRO A 1 89 ? 12.360 -12.783 1.031 1.00 94.44 89 PRO A CA 1
ATOM 669 C C . PRO A 1 89 ? 11.521 -13.164 -0.191 1.00 94.44 89 PRO A C 1
ATOM 671 O O . PRO A 1 89 ? 12.077 -13.622 -1.184 1.00 94.44 89 PRO A O 1
ATOM 674 N N . LEU A 1 90 ? 10.200 -12.945 -0.160 1.00 93.81 90 LEU A N 1
ATOM 675 C CA . LEU A 1 90 ? 9.324 -13.248 -1.299 1.00 93.81 90 LEU A CA 1
ATOM 676 C C . LEU A 1 90 ? 9.653 -12.382 -2.517 1.00 93.81 90 LEU A C 1
ATOM 678 O O . LEU A 1 90 ? 9.714 -12.884 -3.638 1.00 93.81 90 LEU A O 1
ATOM 682 N N . ALA A 1 91 ? 9.887 -11.088 -2.299 1.00 91.31 91 ALA A N 1
ATOM 683 C CA . ALA A 1 91 ? 10.293 -10.174 -3.354 1.00 91.31 91 ALA A CA 1
ATOM 684 C C . ALA A 1 91 ? 11.680 -10.528 -3.914 1.00 91.31 91 ALA A C 1
ATOM 686 O O . ALA A 1 91 ? 11.851 -10.546 -5.130 1.00 91.31 91 ALA A O 1
ATOM 687 N N . GLY A 1 92 ? 12.643 -10.856 -3.046 1.00 92.31 92 GLY A N 1
ATOM 688 C CA . GLY A 1 92 ? 13.983 -11.298 -3.439 1.00 92.31 92 GLY A CA 1
ATOM 689 C C . GLY A 1 92 ? 13.950 -12.581 -4.270 1.00 92.31 92 GLY A C 1
ATOM 690 O O . GLY A 1 92 ? 14.459 -12.596 -5.387 1.00 92.31 92 GLY A O 1
ATOM 691 N N . ALA A 1 93 ? 13.255 -13.613 -3.787 1.00 95.06 93 ALA A N 1
ATOM 692 C CA . ALA A 1 93 ? 13.087 -14.875 -4.507 1.00 95.06 93 ALA A CA 1
ATOM 693 C C . ALA A 1 93 ? 12.385 -14.679 -5.862 1.00 95.06 93 ALA A C 1
ATOM 695 O O . ALA A 1 93 ? 12.760 -15.289 -6.860 1.00 95.06 93 ALA A O 1
ATOM 696 N N . ALA A 1 94 ? 11.386 -13.794 -5.934 1.00 94.38 94 ALA A N 1
ATOM 697 C CA . ALA A 1 94 ? 10.740 -13.473 -7.202 1.00 94.38 94 ALA A CA 1
ATOM 698 C C . ALA A 1 94 ? 11.700 -12.787 -8.185 1.00 94.38 94 ALA A C 1
ATOM 700 O O . ALA A 1 94 ? 11.641 -13.074 -9.379 1.00 94.38 94 ALA A O 1
ATOM 701 N N . ILE A 1 95 ? 12.587 -11.907 -7.707 1.00 94.44 95 ILE A N 1
ATOM 702 C CA . ILE A 1 95 ? 13.625 -11.297 -8.548 1.00 94.44 95 ILE A CA 1
ATOM 703 C C . ILE A 1 95 ? 14.616 -12.356 -9.042 1.00 94.44 95 ILE A C 1
ATOM 705 O O . ILE A 1 95 ? 14.988 -12.334 -10.212 1.00 94.44 95 ILE A O 1
ATOM 709 N N . GLU A 1 96 ? 15.025 -13.295 -8.190 1.00 95.56 96 GLU A N 1
ATOM 710 C CA . GLU A 1 96 ? 15.938 -14.376 -8.583 1.00 95.56 96 GLU A CA 1
ATOM 711 C C . GLU A 1 96 ? 15.333 -15.284 -9.664 1.00 95.56 96 GLU A C 1
ATOM 713 O O . GLU A 1 96 ? 16.026 -15.666 -10.605 1.00 95.56 96 GLU A O 1
ATOM 718 N N . LEU A 1 97 ? 14.037 -15.597 -9.565 1.00 94.88 97 LEU A N 1
ATOM 719 C CA . LEU A 1 97 ? 13.351 -16.507 -10.489 1.00 94.88 97 LEU A CA 1
ATOM 720 C C . LEU A 1 97 ? 12.878 -15.834 -11.787 1.00 94.88 97 LEU A C 1
ATOM 722 O O . LEU A 1 97 ? 12.922 -16.450 -12.851 1.00 94.88 97 LEU A O 1
ATOM 726 N N . PHE A 1 98 ? 12.399 -14.589 -11.710 1.00 91.56 98 PHE A N 1
ATOM 727 C CA . PHE A 1 98 ? 11.735 -13.887 -12.821 1.00 91.56 98 PHE A CA 1
ATOM 728 C C . PHE A 1 98 ? 12.471 -12.613 -13.269 1.00 91.56 98 PHE A C 1
ATOM 730 O O . PHE A 1 98 ? 11.966 -11.853 -14.100 1.00 91.56 98 PHE A O 1
ATOM 737 N N . GLY A 1 99 ? 13.661 -12.355 -12.725 1.00 89.94 99 GLY A N 1
ATOM 738 C CA . GLY A 1 99 ? 14.453 -11.164 -13.016 1.00 89.94 99 GLY A CA 1
ATOM 739 C C . GLY A 1 99 ? 13.829 -9.873 -12.462 1.00 89.94 99 GLY A C 1
ATOM 740 O O . GLY A 1 99 ? 12.997 -9.903 -11.554 1.00 89.94 99 GLY A O 1
ATOM 741 N N . PRO A 1 100 ? 14.175 -8.698 -13.022 1.00 84.38 100 PRO A N 1
ATOM 742 C CA . PRO A 1 100 ? 13.706 -7.396 -12.527 1.00 84.38 100 PRO A CA 1
ATOM 743 C C . PRO A 1 100 ? 12.177 -7.223 -12.488 1.00 84.38 100 PRO A C 1
ATOM 745 O O . PRO A 1 100 ? 11.671 -6.375 -11.754 1.00 84.38 100 PRO A O 1
ATOM 748 N N . ALA A 1 101 ? 11.434 -8.023 -13.261 1.00 83.75 101 ALA A N 1
ATOM 749 C CA . ALA A 1 101 ? 9.972 -8.028 -13.275 1.00 83.75 101 ALA A CA 1
ATOM 750 C C . ALA A 1 101 ? 9.344 -8.771 -12.076 1.00 83.75 101 ALA A C 1
ATOM 752 O O . ALA A 1 101 ? 8.156 -8.587 -11.800 1.00 83.75 101 ALA A O 1
ATOM 753 N N . GLY A 1 102 ? 10.127 -9.562 -11.332 1.00 87.50 102 GLY A N 1
ATOM 754 C CA . GLY A 1 102 ? 9.655 -10.326 -10.177 1.00 87.50 102 GLY A CA 1
ATOM 755 C C . GLY A 1 102 ? 9.114 -9.451 -9.045 1.00 87.50 102 GLY A C 1
ATOM 756 O O . GLY A 1 102 ? 8.039 -9.724 -8.514 1.00 87.50 102 GLY A O 1
ATOM 757 N N . PHE A 1 103 ? 9.797 -8.348 -8.721 1.00 86.88 103 PHE A N 1
ATOM 758 C CA . PHE A 1 103 ? 9.338 -7.415 -7.685 1.00 86.88 103 PHE A CA 1
ATOM 759 C C . PHE A 1 103 ? 7.985 -6.761 -8.029 1.00 86.88 103 PHE A C 1
ATOM 761 O O . PHE A 1 103 ? 7.058 -6.856 -7.217 1.00 86.88 103 PHE A O 1
ATOM 768 N N . PRO A 1 104 ? 7.805 -6.157 -9.226 1.00 86.69 104 PRO A N 1
ATOM 769 C CA . PRO A 1 104 ? 6.500 -5.667 -9.654 1.00 86.69 104 PRO A CA 1
ATOM 770 C C . PRO A 1 104 ? 5.400 -6.728 -9.615 1.00 86.69 104 PRO A C 1
ATOM 772 O O . PRO A 1 104 ? 4.290 -6.425 -9.181 1.00 86.69 104 PRO A O 1
ATOM 775 N N . ALA A 1 105 ? 5.697 -7.968 -10.017 1.00 87.12 105 ALA A N 1
ATOM 776 C CA . ALA A 1 105 ? 4.720 -9.052 -10.006 1.00 87.12 105 ALA A CA 1
ATOM 777 C C . ALA A 1 105 ? 4.210 -9.359 -8.587 1.00 87.12 105 ALA A C 1
ATOM 779 O O . ALA A 1 105 ? 2.998 -9.425 -8.377 1.00 87.12 105 ALA A O 1
ATOM 780 N N . VAL A 1 106 ? 5.108 -9.467 -7.600 1.00 90.38 106 VAL A N 1
ATOM 781 C CA . VAL A 1 106 ? 4.731 -9.696 -6.191 1.00 90.38 106 VAL A CA 1
ATOM 782 C C . VAL A 1 106 ? 3.849 -8.563 -5.663 1.00 90.38 106 VAL A C 1
ATOM 784 O O . VAL A 1 106 ? 2.812 -8.822 -5.051 1.00 90.38 106 VAL A O 1
ATOM 787 N N . MET A 1 107 ? 4.215 -7.309 -5.939 1.00 86.50 107 MET A N 1
ATOM 788 C CA . MET A 1 107 ? 3.429 -6.140 -5.525 1.00 86.50 107 MET A CA 1
ATOM 789 C C . MET A 1 107 ? 2.037 -6.117 -6.162 1.00 86.50 107 MET A C 1
ATOM 791 O O . MET A 1 107 ? 1.049 -5.870 -5.470 1.00 86.50 107 MET A O 1
ATOM 795 N N . VAL A 1 108 ? 1.942 -6.409 -7.463 1.00 87.81 108 VAL A N 1
ATOM 796 C CA . VAL A 1 108 ? 0.667 -6.467 -8.191 1.00 87.81 108 VAL A CA 1
ATOM 797 C C . VAL A 1 108 ? -0.237 -7.558 -7.620 1.00 87.81 108 VAL A C 1
ATOM 799 O O . VAL A 1 108 ? -1.415 -7.306 -7.373 1.00 87.81 108 VAL A O 1
ATOM 802 N N . VAL A 1 109 ? 0.296 -8.750 -7.350 1.00 90.00 109 VAL A N 1
ATOM 803 C CA . VAL A 1 109 ? -0.490 -9.844 -6.761 1.00 90.00 109 VAL A CA 1
ATOM 804 C C . VAL A 1 109 ? -0.969 -9.480 -5.353 1.00 90.00 109 VAL A C 1
ATOM 806 O O . VAL A 1 109 ? -2.159 -9.608 -5.058 1.00 90.00 109 VAL A O 1
ATOM 809 N N . ALA A 1 110 ? -0.078 -8.971 -4.498 1.00 89.50 110 ALA A N 1
ATOM 810 C CA . ALA A 1 110 ? -0.411 -8.616 -3.120 1.00 89.50 110 ALA A CA 1
ATOM 811 C C . ALA A 1 110 ? -1.452 -7.486 -3.044 1.00 89.50 110 ALA A C 1
ATOM 813 O O . ALA A 1 110 ? -2.468 -7.615 -2.358 1.00 89.50 110 ALA A O 1
ATOM 814 N N . MET A 1 111 ? -1.246 -6.391 -3.779 1.00 86.50 111 MET A N 1
ATOM 815 C CA . MET A 1 111 ? -2.191 -5.270 -3.795 1.00 86.50 111 MET A CA 1
ATOM 816 C C . MET A 1 111 ? -3.493 -5.627 -4.518 1.00 86.50 111 MET A C 1
ATOM 818 O O . MET A 1 111 ? -4.563 -5.212 -4.077 1.00 86.50 111 MET A O 1
ATOM 822 N N . GLY A 1 112 ? -3.439 -6.456 -5.563 1.00 87.94 112 GLY A N 1
ATOM 823 C CA . GLY A 1 112 ? -4.629 -6.988 -6.229 1.00 87.94 112 GLY A CA 1
ATOM 824 C C . GLY A 1 112 ? -5.510 -7.801 -5.278 1.00 87.94 112 GLY A C 1
ATOM 825 O O . GLY A 1 112 ? -6.732 -7.641 -5.272 1.00 87.94 112 GLY A O 1
ATOM 826 N N . PHE A 1 113 ? -4.898 -8.602 -4.401 1.00 90.25 113 PHE A N 1
ATOM 827 C CA . PHE A 1 113 ? -5.611 -9.318 -3.344 1.00 90.25 113 PHE A CA 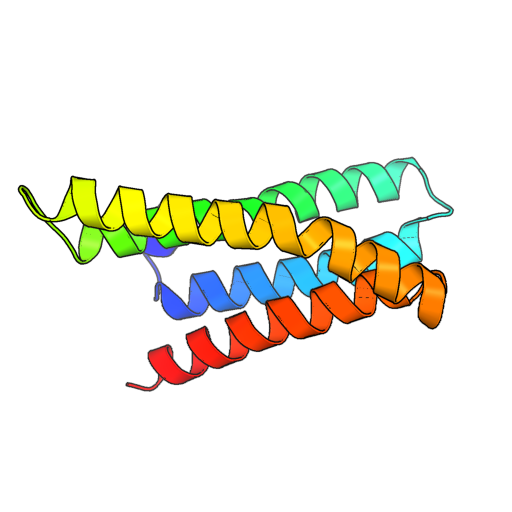1
ATOM 828 C C . PHE A 1 113 ? -6.280 -8.364 -2.341 1.00 90.25 113 PHE A C 1
ATOM 830 O O . PHE A 1 113 ? -7.446 -8.555 -1.986 1.00 90.25 113 PHE A O 1
ATOM 837 N N . VAL A 1 114 ? -5.594 -7.285 -1.942 1.00 87.31 114 VAL A N 1
ATOM 838 C CA . VAL A 1 114 ? -6.176 -6.243 -1.076 1.00 87.31 114 VAL A CA 1
ATOM 839 C C . VAL A 1 114 ? -7.368 -5.558 -1.751 1.00 87.31 114 VAL A C 1
ATOM 841 O O . VAL A 1 114 ? -8.415 -5.403 -1.119 1.00 87.31 114 VAL A O 1
ATOM 844 N N . VAL A 1 115 ? -7.253 -5.196 -3.034 1.00 88.44 115 VAL A N 1
ATOM 845 C CA . VAL A 1 115 ? -8.360 -4.618 -3.819 1.00 88.44 115 VAL A CA 1
ATOM 846 C C . VAL A 1 115 ? -9.547 -5.577 -3.866 1.00 88.44 115 VAL A C 1
ATOM 848 O O . VAL A 1 115 ? -10.677 -5.160 -3.612 1.00 88.44 115 VAL A O 1
ATOM 851 N N . PHE A 1 116 ? -9.312 -6.863 -4.136 1.00 90.69 116 PHE A N 1
ATOM 852 C CA . PHE A 1 116 ? -10.362 -7.880 -4.178 1.00 90.69 116 PHE A CA 1
ATOM 853 C C . PHE A 1 116 ? -11.114 -7.998 -2.839 1.00 90.69 116 PHE A C 1
ATOM 855 O O . PHE A 1 116 ? -12.350 -7.979 -2.806 1.00 90.69 116 PHE A O 1
ATOM 862 N N . ILE A 1 117 ? -10.390 -8.040 -1.716 1.00 89.50 117 ILE A N 1
ATOM 863 C CA . ILE A 1 117 ? -11.001 -8.080 -0.378 1.00 89.50 117 ILE A CA 1
ATOM 864 C C . ILE A 1 117 ? -11.774 -6.790 -0.085 1.00 89.50 117 ILE A C 1
ATOM 866 O O . ILE A 1 117 ? -12.904 -6.838 0.401 1.00 89.50 117 ILE A O 1
ATOM 870 N N . ALA A 1 118 ? -11.194 -5.630 -0.387 1.00 86.31 118 ALA A N 1
ATOM 871 C CA . ALA A 1 118 ? -11.843 -4.348 -0.139 1.00 86.31 118 ALA A CA 1
ATOM 872 C C . ALA A 1 118 ? -13.145 -4.211 -0.948 1.00 86.31 118 ALA A C 1
ATOM 874 O O . ALA A 1 118 ? -14.181 -3.826 -0.407 1.00 86.31 118 ALA A O 1
ATOM 875 N N . MET A 1 119 ? -13.124 -4.603 -2.224 1.00 86.38 119 MET A N 1
ATOM 876 C CA . MET A 1 119 ? -14.287 -4.545 -3.112 1.00 86.38 119 MET A CA 1
ATOM 877 C C . MET A 1 119 ? -15.375 -5.553 -2.734 1.00 86.38 119 MET A C 1
ATOM 879 O O . MET A 1 119 ? -16.555 -5.212 -2.788 1.00 86.38 119 MET A O 1
ATOM 883 N N . SER A 1 120 ? -15.008 -6.770 -2.319 1.00 87.69 120 SER A N 1
ATOM 884 C CA . SER A 1 120 ? -15.989 -7.766 -1.857 1.00 87.69 120 SER A CA 1
ATOM 885 C C . SER A 1 120 ? -16.703 -7.322 -0.578 1.00 87.69 120 SER A C 1
ATOM 887 O O . SER A 1 120 ? -17.898 -7.566 -0.433 1.00 87.69 120 SER A O 1
ATOM 889 N N . ARG A 1 121 ? -16.013 -6.588 0.304 1.00 81.50 121 ARG A N 1
ATOM 890 C CA . ARG A 1 121 ? -16.596 -6.004 1.523 1.00 81.50 121 ARG A CA 1
ATOM 891 C C . ARG A 1 121 ? -17.356 -4.696 1.321 1.00 81.50 121 ARG A C 1
ATOM 893 O O . ARG A 1 121 ? -18.134 -4.337 2.190 1.00 81.50 121 ARG A O 1
ATOM 900 N N . SER A 1 122 ? -17.155 -3.992 0.206 1.00 74.56 122 SER A N 1
ATOM 901 C CA . SER A 1 122 ? -17.945 -2.798 -0.149 1.00 74.56 122 SER A CA 1
ATOM 902 C C . SER A 1 122 ? -19.328 -3.151 -0.720 1.00 74.56 122 SER A C 1
ATOM 904 O O . SER A 1 122 ? -20.201 -2.292 -0.786 1.00 74.56 122 SER A O 1
ATOM 906 N N . ARG A 1 123 ? -19.531 -4.404 -1.157 1.00 60.19 123 ARG A N 1
ATOM 907 C CA . ARG A 1 123 ? -20.807 -4.896 -1.712 1.00 60.19 123 ARG A CA 1
ATOM 908 C C . ARG A 1 123 ? -21.758 -5.506 -0.672 1.00 60.19 123 ARG A C 1
ATOM 910 O O . ARG A 1 123 ? -22.875 -5.850 -1.047 1.00 60.19 123 ARG A O 1
ATOM 917 N N . MET A 1 124 ? -21.309 -5.679 0.572 1.00 50.12 124 MET A N 1
ATOM 918 C CA . MET A 1 124 ? -22.114 -6.134 1.715 1.00 50.12 124 MET A CA 1
ATOM 919 C C . MET A 1 124 ? -22.524 -4.936 2.563 1.00 50.12 124 MET A C 1
ATOM 921 O O . MET A 1 124 ? -23.673 -4.942 3.046 1.00 50.12 124 MET A O 1
#

Secondary structure (DSSP, 8-state):
-HHHHHHS-HHHHHHHHHHHHHHHHHHHHHTTT-HHHHHHHHHHHHHHHHHHHHHHHHHHHHH--TTHHHHHHHHHHHHHHHHHHHHHHHHHHHHHHHGGGHHHHHHHHHHHHHHHHHHHHH--

pLDDT: mean 87.63, std 5.98, range [50.12, 95.88]

Sequence (124 aa):
VGWAVDRFDRHKVIAGLALLSMISTVAMHLSINQQWLLYLVLFVGGGVTYGVYTAGLSLLGMRFQHQGMASANAAFVMTWEMGTMSGGPLAGAAIELFGPAGFPAVMVVAMGFVVFIAMSRSRM